Protein AF-A0A2G6LXI9-F1 (afdb_monomer)

Secondary structure (DSSP, 8-state):
-EEE-TTT--EEE--GGGTTTS-EEEE-TTT--EEEEPPPP-------PPPPHHHHHHHHHHHHHHHHHHHTHHHHHHHHHHT-HHHHHHHHHHHHHHHHHHH-HHHHTSHHHHHHHHHHIIIIISTT--TTTT----

Mean predicted aligned error: 12.25 Å

Nearest PDB structures (foldseek):
  2nb9-assembly1_A  TM=6.682E-01  e=1.184E-01  Caulobacter vibrioides CB15

pLDDT: mean 88.31, std 11.87, range [45.34, 98.19]

Radius of gyration: 25.71 Å; Cα contacts (8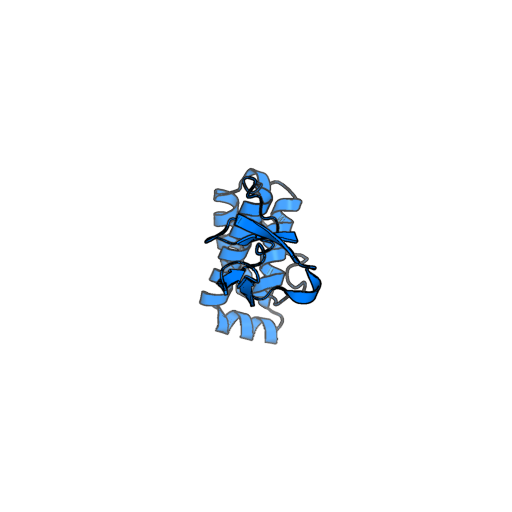 Å, |Δi|>4): 141; chains: 1; bounding box: 30×62×55 Å

Foldseek 3Di:
DWDADPPPRDIDDDDVVVCVQHWDWDQDPPPRDIDIDHDPPPPPPPPPDPDDLLRVLLVLLLVLLQVLCVVCVVVLVVCLVVLNNCVSCVVSLQVSLVVSCVVRVVLLVDPSSQVSNQCSNCVRSVVNDNSCVVPDHD

Structure (mmCIF, N/CA/C/O backbone):
data_AF-A0A2G6LXI9-F1
#
_entry.id   AF-A0A2G6LXI9-F1
#
loop_
_atom_site.group_PDB
_atom_site.id
_atom_site.type_symbol
_atom_site.label_atom_id
_atom_site.label_alt_id
_atom_site.label_comp_id
_atom_site.label_asym_id
_atom_site.label_entity_id
_atom_site.label_seq_id
_atom_site.pdbx_PDB_ins_code
_atom_site.Cartn_x
_atom_site.Cartn_y
_atom_site.Cartn_z
_atom_site.occupancy
_atom_site.B_iso_or_equiv
_atom_site.auth_seq_id
_atom_site.auth_comp_id
_atom_site.auth_asym_id
_atom_site.auth_atom_id
_atom_site.pdbx_PDB_model_num
ATOM 1 N N . MET A 1 1 ? -4.145 -25.180 -33.538 1.00 75.75 1 MET A N 1
ATOM 2 C CA . MET A 1 1 ? -2.696 -25.499 -33.412 1.00 75.75 1 MET A CA 1
ATOM 3 C C . MET A 1 1 ? -2.316 -26.785 -34.163 1.00 75.75 1 MET A C 1
ATOM 5 O O . MET A 1 1 ? -3.168 -27.658 -34.324 1.00 75.75 1 MET A O 1
ATOM 9 N N . ILE A 1 2 ? -1.060 -26.919 -34.622 1.00 84.06 2 ILE A N 1
ATOM 10 C CA . ILE A 1 2 ? -0.520 -28.161 -35.223 1.00 84.06 2 ILE A CA 1
ATOM 11 C C . ILE A 1 2 ? 0.257 -28.934 -34.154 1.00 84.06 2 ILE A C 1
ATOM 13 O O . ILE A 1 2 ? 1.118 -28.365 -33.492 1.00 84.06 2 ILE A O 1
ATOM 17 N N . VAL A 1 3 ? -0.032 -30.226 -33.999 1.00 85.75 3 VAL A N 1
ATOM 18 C CA . VAL A 1 3 ? 0.638 -31.109 -33.036 1.00 85.75 3 VAL A CA 1
ATOM 19 C C . VAL A 1 3 ? 1.275 -32.291 -33.755 1.00 85.75 3 VAL A C 1
ATOM 21 O O . VAL A 1 3 ? 0.646 -32.923 -34.604 1.00 85.75 3 VAL A O 1
ATOM 24 N N . THR A 1 4 ? 2.517 -32.608 -33.400 1.00 88.56 4 THR A N 1
ATOM 25 C CA . THR A 1 4 ? 3.293 -33.702 -33.998 1.00 88.56 4 THR A CA 1
ATOM 26 C C . THR A 1 4 ? 3.309 -34.912 -33.067 1.00 88.56 4 THR A C 1
ATOM 28 O O . THR A 1 4 ? 3.518 -34.775 -31.865 1.00 88.56 4 THR A O 1
ATOM 31 N N . CYS A 1 5 ? 3.082 -36.108 -33.611 1.00 89.19 5 CYS A N 1
ATOM 32 C CA . CYS A 1 5 ? 3.196 -37.347 -32.844 1.00 89.19 5 CYS A CA 1
ATOM 33 C C . CYS A 1 5 ? 4.668 -37.648 -32.496 1.00 89.19 5 CYS A C 1
ATOM 35 O O . CYS A 1 5 ? 5.484 -37.672 -33.416 1.00 89.19 5 CYS A O 1
ATOM 37 N N . PRO A 1 6 ? 5.001 -37.969 -31.231 1.00 88.56 6 PRO A N 1
ATOM 38 C CA . PRO A 1 6 ? 6.383 -38.227 -30.808 1.00 88.56 6 PRO A CA 1
ATOM 39 C C . PRO A 1 6 ? 6.979 -39.529 -31.364 1.00 88.56 6 PRO A C 1
ATOM 41 O O . PRO A 1 6 ? 8.191 -39.671 -31.409 1.00 88.56 6 PRO A O 1
ATOM 44 N N . ASN A 1 7 ? 6.142 -40.479 -31.790 1.00 89.94 7 ASN A N 1
ATOM 45 C CA . ASN A 1 7 ? 6.592 -41.804 -32.225 1.00 89.94 7 ASN A CA 1
ATOM 46 C C . ASN A 1 7 ? 6.746 -41.909 -33.762 1.00 89.94 7 ASN A C 1
ATOM 48 O O . ASN A 1 7 ? 7.661 -42.548 -34.259 1.00 89.94 7 ASN A O 1
ATOM 52 N N . CYS A 1 8 ? 5.894 -41.240 -34.552 1.00 92.81 8 CYS A N 1
ATOM 53 C CA . CYS A 1 8 ? 5.938 -41.343 -36.026 1.00 92.81 8 CYS A CA 1
ATOM 54 C C . CYS A 1 8 ? 5.986 -40.004 -36.770 1.00 92.81 8 CYS A C 1
ATOM 56 O O . CYS A 1 8 ? 5.796 -39.974 -37.985 1.00 92.81 8 CYS A O 1
ATOM 58 N N . SER A 1 9 ? 6.141 -38.887 -36.056 1.00 87.12 9 SER A N 1
ATOM 59 C CA . SER A 1 9 ? 6.250 -37.535 -36.625 1.00 87.12 9 SER A CA 1
ATOM 60 C C . SER A 1 9 ? 5.064 -37.068 -37.486 1.00 87.12 9 SER A C 1
ATOM 62 O O . SER A 1 9 ? 5.138 -36.042 -38.164 1.00 87.12 9 SER A O 1
ATOM 64 N N . LYS A 1 10 ? 3.924 -37.773 -37.445 1.00 91.06 10 LYS A N 1
ATOM 65 C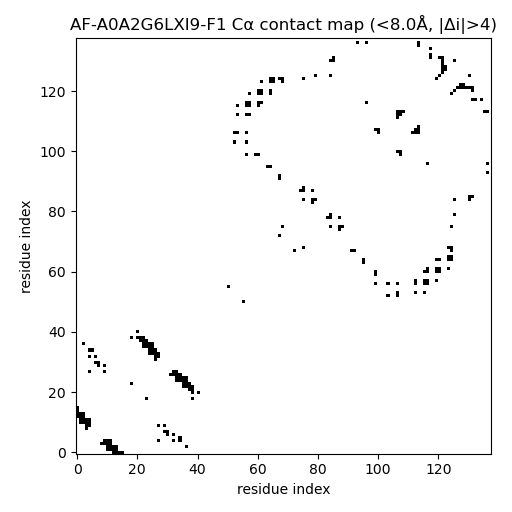 CA . LYS A 1 10 ? 2.705 -37.361 -38.151 1.00 91.06 10 LYS A CA 1
ATOM 66 C C . LYS A 1 10 ? 2.132 -36.084 -37.535 1.00 91.06 10 LYS A C 1
ATOM 68 O O . LYS A 1 10 ? 1.970 -36.006 -36.316 1.00 91.06 10 LYS A O 1
ATOM 73 N N . LYS A 1 11 ? 1.794 -35.116 -38.388 1.00 89.62 11 LYS A N 1
ATOM 74 C CA . LYS A 1 11 ? 1.213 -33.823 -38.004 1.00 89.62 11 LYS A CA 1
ATOM 75 C C . LYS A 1 11 ? -0.316 -33.913 -37.940 1.00 89.62 11 LYS A C 1
ATOM 77 O O . LYS A 1 11 ? -0.942 -34.484 -38.831 1.00 89.62 11 LYS A O 1
ATOM 82 N N . TYR A 1 12 ? -0.906 -33.333 -36.900 1.00 86.88 12 TYR A N 1
ATOM 83 C CA . TYR A 1 12 ? -2.349 -33.238 -36.681 1.00 86.88 12 TYR A CA 1
ATOM 84 C C . TYR A 1 12 ? -2.753 -31.777 -36.504 1.00 86.88 12 TYR A C 1
ATOM 86 O O . TYR A 1 12 ? -2.184 -31.077 -35.670 1.00 86.88 12 TYR A O 1
ATOM 94 N N . GLN A 1 13 ? -3.763 -31.330 -37.246 1.00 85.25 13 GLN A N 1
ATOM 95 C CA . GLN A 1 13 ? -4.375 -30.020 -37.045 1.00 85.25 13 GLN A CA 1
ATOM 96 C C . GLN A 1 13 ? -5.520 -30.160 -36.042 1.00 85.25 13 GLN A C 1
ATOM 98 O O . GLN A 1 13 ? -6.517 -30.827 -36.318 1.00 85.25 13 GLN A O 1
ATOM 103 N N . ILE A 1 14 ? -5.354 -29.570 -34.858 1.00 80.69 14 ILE A N 1
ATOM 104 C CA . ILE A 1 14 ? -6.337 -29.642 -33.775 1.00 80.69 14 ILE A CA 1
ATOM 105 C C . ILE A 1 14 ? -6.931 -28.244 -33.582 1.00 80.69 14 ILE A C 1
ATOM 107 O O . ILE A 1 14 ? -6.176 -27.307 -33.282 1.00 80.69 14 ILE A O 1
ATOM 111 N N . PRO A 1 15 ? -8.255 -28.080 -33.768 1.00 78.50 15 PRO A N 1
ATOM 112 C CA . PRO A 1 15 ? -8.926 -26.828 -33.453 1.00 78.50 15 PRO A CA 1
ATOM 113 C C . PRO A 1 15 ? -8.911 -26.614 -31.936 1.00 78.50 15 PRO A C 1
ATOM 115 O O . PRO A 1 15 ? -9.153 -27.546 -31.167 1.00 78.50 15 PRO A O 1
ATOM 118 N N . GLU A 1 16 ? -8.609 -25.391 -31.511 1.00 71.75 16 GLU A N 1
ATOM 119 C CA . GLU A 1 16 ? -8.410 -25.030 -30.098 1.00 71.75 16 GLU A CA 1
ATOM 120 C C . GLU A 1 16 ? -9.686 -25.191 -29.263 1.00 71.75 16 GLU A C 1
ATOM 122 O O . GLU A 1 16 ? -9.620 -25.582 -28.098 1.00 71.75 16 GLU A O 1
ATOM 127 N N . GLU A 1 17 ? -10.850 -25.052 -29.900 1.00 77.62 17 GLU A N 1
ATOM 128 C CA . GLU A 1 17 ? -12.167 -25.334 -29.320 1.00 77.62 17 GLU A CA 1
ATOM 129 C C . GLU A 1 17 ? -12.271 -26.756 -28.738 1.00 77.62 17 GLU A C 1
ATOM 131 O O . GLU A 1 17 ? -12.927 -26.979 -27.723 1.00 77.62 17 GLU A O 1
ATOM 136 N N . LYS A 1 18 ? -11.555 -27.732 -29.315 1.00 71.56 18 LYS A N 1
ATOM 137 C CA . LYS A 1 18 ? -11.541 -29.121 -28.819 1.00 71.56 18 LYS A CA 1
ATOM 138 C C . LYS A 1 18 ? -10.598 -29.349 -27.637 1.00 71.56 18 LYS A C 1
ATOM 140 O O . LYS A 1 18 ? -10.608 -30.446 -27.073 1.00 71.56 18 LYS A O 1
ATOM 145 N N . LEU A 1 19 ? -9.770 -28.366 -27.289 1.00 72.69 19 LEU A N 1
ATOM 146 C CA . LEU A 1 19 ? -8.841 -28.438 -26.163 1.00 72.69 19 LEU A CA 1
ATOM 147 C C . LEU A 1 19 ? -9.386 -27.730 -24.919 1.00 72.69 19 LEU A C 1
ATOM 149 O O . LEU A 1 19 ? -9.018 -28.137 -23.823 1.00 72.69 19 LEU A O 1
ATOM 153 N N . GLN A 1 20 ? -10.273 -26.733 -25.058 1.00 66.50 20 GLN A N 1
ATOM 154 C CA . GLN A 1 20 ? -10.921 -26.018 -23.937 1.00 66.50 20 GLN A CA 1
ATOM 155 C C . GLN A 1 20 ? -9.949 -25.649 -22.790 1.00 66.50 20 GLN A C 1
ATOM 157 O O . GLN A 1 20 ? -10.292 -25.748 -21.614 1.00 66.50 20 GLN A O 1
ATOM 162 N N . GLY A 1 21 ? -8.689 -25.325 -23.109 1.00 70.62 21 GLY A N 1
ATOM 163 C CA . GLY A 1 21 ? -7.649 -25.013 -22.117 1.00 70.62 21 GLY A CA 1
ATOM 164 C C . GLY A 1 21 ? -7.183 -26.174 -21.218 1.00 70.62 21 GLY A C 1
ATOM 165 O O . GLY A 1 21 ? -6.371 -25.951 -20.323 1.00 70.62 21 GLY A O 1
ATOM 166 N N . LYS A 1 22 ? -7.642 -27.415 -21.433 1.00 74.62 22 LYS A N 1
ATOM 167 C CA . LYS A 1 22 ? -7.270 -28.597 -20.636 1.00 74.62 22 LYS A CA 1
ATOM 168 C C . LYS A 1 22 ? -6.334 -29.531 -21.402 1.00 74.62 22 LYS A C 1
ATOM 170 O O . LYS A 1 22 ? -6.369 -29.630 -22.628 1.00 74.62 22 LYS A O 1
ATOM 175 N N . ALA A 1 23 ? -5.501 -30.261 -20.659 1.00 80.69 23 ALA A N 1
ATOM 176 C CA . ALA A 1 23 ? -4.672 -31.315 -21.230 1.00 80.69 23 ALA A CA 1
ATOM 177 C C . ALA A 1 23 ? -5.556 -32.460 -21.749 1.00 80.69 23 ALA A C 1
ATOM 179 O O . ALA A 1 23 ? -6.452 -32.929 -21.044 1.00 80.69 23 ALA A O 1
ATOM 180 N N . ARG A 1 24 ? -5.303 -32.931 -22.975 1.00 84.38 24 ARG A N 1
ATOM 181 C CA . ARG A 1 24 ? -6.114 -33.979 -23.616 1.00 84.38 24 ARG A CA 1
ATOM 182 C C . ARG A 1 24 ? -5.240 -35.133 -24.091 1.00 84.38 24 ARG A C 1
ATOM 184 O O . ARG A 1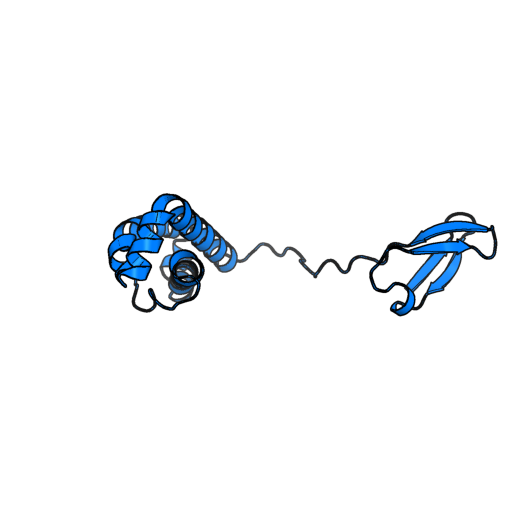 24 ? -4.186 -34.919 -24.684 1.00 84.38 24 ARG A O 1
ATOM 191 N N . ARG A 1 25 ? -5.699 -36.368 -23.868 1.00 86.56 25 ARG A N 1
ATOM 192 C CA . ARG A 1 25 ? -5.070 -37.582 -24.414 1.00 86.56 25 ARG A CA 1
ATOM 193 C C . ARG A 1 25 ? -5.422 -37.721 -25.897 1.00 86.56 25 ARG A C 1
ATOM 195 O O . ARG A 1 25 ? -6.603 -37.775 -26.242 1.00 86.56 25 ARG A O 1
ATOM 202 N N . LEU A 1 26 ? -4.415 -37.790 -26.765 1.00 88.56 26 LEU A N 1
ATOM 203 C CA . LEU A 1 26 ? -4.572 -38.022 -28.199 1.00 88.56 26 LEU A CA 1
ATOM 204 C C . LEU A 1 26 ? -3.953 -39.366 -28.590 1.00 88.56 26 LEU A C 1
ATOM 206 O O . LEU A 1 26 ? -2.806 -39.654 -28.260 1.00 88.56 26 LEU A O 1
ATOM 210 N N . LYS A 1 27 ? -4.711 -40.167 -29.343 1.00 89.12 27 LYS A N 1
ATOM 211 C CA . LYS A 1 27 ? -4.226 -41.399 -29.970 1.00 89.12 27 LYS A CA 1
ATOM 212 C C . LYS A 1 27 ? -3.859 -41.135 -31.426 1.00 89.12 27 LYS A C 1
ATOM 214 O O . LYS A 1 27 ? -4.698 -40.700 -32.216 1.00 89.12 27 LYS A O 1
ATOM 219 N N . CYS A 1 28 ? -2.619 -41.425 -31.795 1.00 89.94 28 CYS A N 1
ATOM 220 C CA . CYS A 1 28 ? -2.137 -41.308 -33.163 1.00 89.94 28 CYS A CA 1
ATOM 221 C C . CYS A 1 28 ? -2.843 -42.327 -34.076 1.00 89.94 28 CYS A C 1
ATOM 223 O O . CYS A 1 28 ? -2.818 -43.526 -33.808 1.00 89.94 28 CYS A O 1
ATOM 225 N N . LYS A 1 29 ? -3.418 -41.883 -35.202 1.00 88.69 29 LYS A N 1
ATOM 226 C CA . LYS A 1 29 ? -4.025 -42.783 -36.202 1.00 88.69 29 LYS A CA 1
ATOM 227 C C . LYS A 1 29 ? -3.001 -43.621 -36.981 1.00 88.69 29 LYS A C 1
ATOM 229 O O . LYS A 1 29 ? -3.397 -44.575 -37.631 1.00 88.69 29 LYS A O 1
ATOM 234 N N . ASN A 1 30 ? -1.717 -43.254 -36.953 1.00 90.56 30 ASN A N 1
ATOM 235 C CA . ASN A 1 30 ? -0.669 -43.905 -37.746 1.00 90.56 30 ASN A CA 1
ATOM 236 C C . ASN A 1 30 ? 0.054 -45.012 -36.971 1.00 90.56 30 ASN A C 1
ATOM 238 O O . ASN A 1 30 ? 0.041 -46.161 -37.385 1.00 90.56 30 ASN A O 1
ATOM 242 N N . CYS A 1 31 ? 0.635 -44.683 -35.815 1.00 92.31 31 CYS A N 1
ATOM 243 C CA . CYS A 1 31 ? 1.397 -45.633 -34.998 1.00 92.31 31 CYS A CA 1
ATOM 244 C C . CYS A 1 31 ? 0.654 -46.114 -33.744 1.00 92.31 31 CYS A C 1
ATOM 246 O O . CYS A 1 31 ? 1.198 -46.904 -32.986 1.00 92.31 31 CYS A O 1
ATOM 248 N N . ARG A 1 32 ? -0.585 -45.653 -33.509 1.00 90.19 32 ARG A N 1
ATOM 249 C CA . ARG A 1 32 ? -1.409 -45.969 -32.323 1.00 90.19 32 ARG A CA 1
ATOM 250 C C . ARG A 1 32 ? -0.865 -45.480 -30.971 1.00 90.19 32 ARG A C 1
ATOM 252 O O . ARG A 1 32 ? -1.538 -45.711 -29.971 1.00 90.19 32 ARG A O 1
ATOM 259 N N . GLU A 1 33 ? 0.237 -44.729 -30.962 1.00 88.69 33 GLU A N 1
ATOM 260 C CA . GLU A 1 33 ? 0.794 -44.076 -29.769 1.00 88.69 33 GLU A CA 1
ATOM 261 C C . GLU A 1 33 ? -0.218 -43.153 -29.081 1.00 88.69 33 GLU A C 1
ATOM 263 O O . GLU A 1 33 ? -0.913 -42.384 -29.760 1.00 88.69 33 GLU A O 1
ATOM 268 N N . VAL A 1 34 ? -0.276 -43.199 -27.749 1.00 88.56 34 VAL A N 1
ATOM 269 C CA . VAL A 1 34 ? -1.153 -42.344 -26.937 1.00 88.56 34 VAL A CA 1
ATOM 270 C C . VAL A 1 34 ? -0.296 -41.341 -26.177 1.00 88.56 34 VAL A C 1
ATOM 272 O O . VAL A 1 34 ? 0.466 -41.713 -25.296 1.00 88.56 34 VAL A O 1
ATOM 275 N N . PHE A 1 35 ? -0.453 -40.055 -26.487 1.00 84.50 35 PHE A N 1
ATOM 276 C C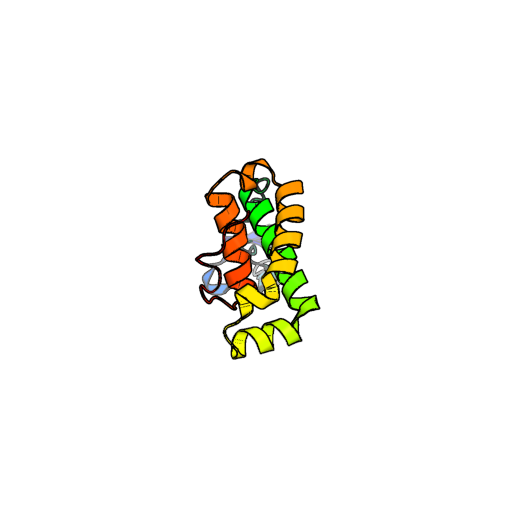A . PHE A 1 35 ? 0.313 -38.977 -25.860 1.00 84.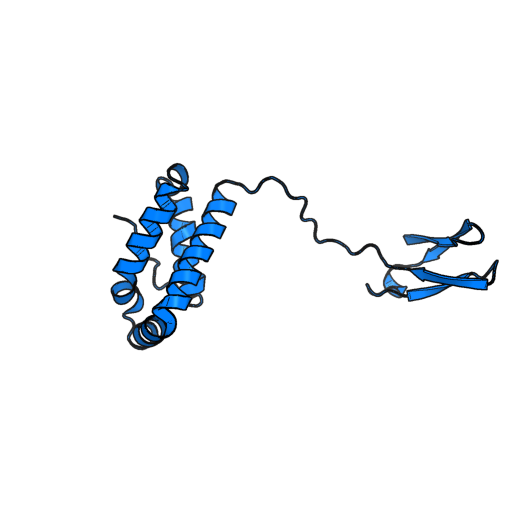50 35 PHE A C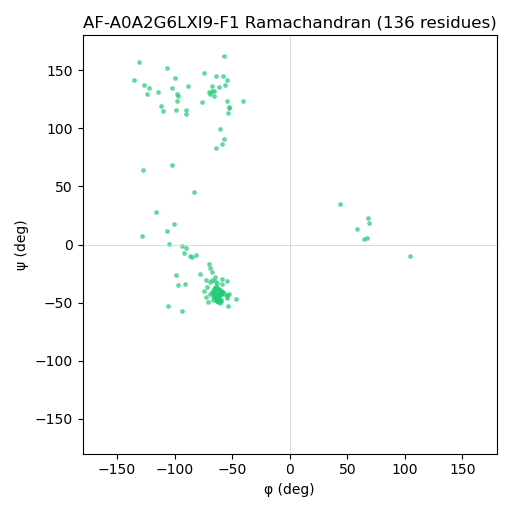A 1
ATOM 277 C C . PHE A 1 35 ? -0.601 -37.846 -25.382 1.00 84.50 35 PHE A C 1
ATOM 279 O O . PHE A 1 35 ? -1.736 -37.696 -25.844 1.00 84.50 35 PHE A O 1
ATOM 286 N N . ILE A 1 36 ? -0.128 -37.068 -24.410 1.00 85.00 36 ILE A N 1
ATOM 287 C CA . ILE A 1 36 ? -0.892 -35.974 -23.805 1.00 85.00 36 ILE A CA 1
ATOM 288 C C . ILE A 1 36 ? -0.490 -34.666 -24.474 1.00 85.00 36 ILE A C 1
ATOM 290 O O . ILE A 1 36 ? 0.689 -34.336 -24.562 1.00 85.00 36 ILE A O 1
ATOM 294 N N . ILE A 1 37 ? -1.486 -33.920 -24.941 1.00 83.81 37 ILE A N 1
ATOM 295 C CA . ILE A 1 37 ? -1.298 -32.587 -25.502 1.00 83.81 37 ILE A CA 1
ATOM 296 C C . ILE A 1 37 ? -1.648 -31.593 -24.414 1.00 83.81 37 ILE A C 1
ATOM 298 O O . ILE A 1 37 ? -2.799 -31.520 -23.978 1.00 83.81 37 ILE A O 1
ATOM 302 N N . HIS A 1 38 ? -0.647 -30.833 -23.997 1.00 73.81 38 HIS A N 1
ATOM 303 C CA . HIS A 1 38 ? -0.847 -29.640 -23.200 1.00 73.81 38 HIS A CA 1
ATOM 304 C C . HIS A 1 38 ? -0.993 -28.479 -24.185 1.00 73.81 38 HIS A C 1
ATOM 306 O O . HIS A 1 38 ? -0.043 -28.225 -24.933 1.00 73.81 38 HIS A O 1
ATOM 312 N N . PRO A 1 39 ? -2.154 -27.797 -24.257 1.00 68.56 39 PRO A N 1
ATOM 313 C CA . PRO A 1 39 ? -2.181 -26.505 -24.927 1.00 68.56 39 PRO A CA 1
ATOM 314 C C . PRO A 1 39 ? -1.099 -25.635 -24.273 1.00 68.56 39 PRO A C 1
ATOM 316 O O . PRO A 1 39 ? -0.905 -25.753 -23.053 1.00 68.56 39 PRO A O 1
ATOM 319 N N . PRO A 1 40 ? -0.358 -24.812 -25.040 1.00 64.00 40 PRO A N 1
ATOM 320 C CA . PRO A 1 40 ? 0.512 -23.830 -24.421 1.00 64.00 40 PRO A CA 1
ATOM 321 C C . PRO A 1 40 ? -0.378 -23.060 -23.453 1.00 64.00 40 PRO A C 1
ATOM 323 O O . PRO A 1 40 ? -1.388 -22.489 -23.865 1.00 64.00 40 PRO A O 1
ATOM 326 N N . ARG A 1 41 ? -0.074 -23.135 -22.149 1.00 59.62 41 ARG A N 1
ATOM 327 C CA . ARG A 1 41 ? -0.692 -22.214 -21.202 1.00 59.62 41 ARG A CA 1
ATOM 328 C C . ARG A 1 41 ? -0.409 -20.854 -21.818 1.00 59.62 41 ARG A C 1
ATOM 330 O O . ARG A 1 41 ? 0.765 -20.533 -22.005 1.00 59.62 41 ARG A O 1
ATOM 337 N N . GLN A 1 42 ? -1.447 -20.102 -22.178 1.00 54.28 42 GLN A N 1
ATOM 338 C CA . GLN A 1 42 ? -1.305 -18.659 -22.224 1.00 54.28 42 GLN A CA 1
ATOM 339 C C . GLN A 1 42 ? -0.863 -18.306 -20.809 1.00 54.28 42 GLN A C 1
ATOM 341 O O . GLN A 1 42 ? -1.665 -18.205 -19.886 1.00 54.28 42 GLN A O 1
ATOM 346 N N . LYS A 1 43 ? 0.456 -18.273 -20.604 1.00 50.81 43 LYS A N 1
ATOM 347 C CA . LYS A 1 43 ? 1.025 -17.422 -19.589 1.00 50.81 43 LYS A CA 1
ATOM 348 C C . LYS A 1 43 ? 0.444 -16.072 -19.970 1.00 50.81 43 LYS A C 1
ATOM 350 O O . LYS A 1 43 ? 0.695 -15.613 -21.084 1.00 50.81 43 LYS A O 1
ATOM 355 N N . ALA A 1 44 ? -0.427 -15.536 -19.115 1.00 48.81 44 ALA A N 1
ATOM 356 C CA . ALA A 1 44 ? -0.674 -14.108 -19.116 1.00 48.81 44 ALA A CA 1
ATOM 357 C C . ALA A 1 44 ? 0.700 -13.465 -19.300 1.00 48.81 44 ALA A C 1
ATOM 359 O O . ALA A 1 44 ? 1.650 -13.869 -18.620 1.00 48.81 44 ALA A O 1
ATOM 360 N N . ASP A 1 45 ? 0.808 -12.647 -20.337 1.00 45.34 45 ASP A N 1
ATOM 361 C CA . ASP A 1 45 ? 2.029 -11.994 -20.763 1.00 45.34 45 ASP A CA 1
ATOM 362 C C . ASP A 1 45 ? 2.526 -11.135 -19.597 1.00 45.34 45 ASP A C 1
ATOM 364 O O . ASP A 1 45 ? 2.147 -9.989 -19.424 1.00 45.34 45 ASP A O 1
ATOM 368 N N . ASN A 1 46 ? 3.289 -11.755 -18.706 1.00 51.97 46 ASN A N 1
ATOM 369 C CA . ASN A 1 46 ? 4.163 -11.077 -17.781 1.00 51.97 46 ASN A CA 1
ATOM 370 C C . ASN A 1 46 ? 5.541 -11.246 -18.402 1.00 51.97 46 ASN A C 1
ATOM 372 O O . ASN A 1 46 ? 6.359 -12.050 -17.957 1.00 51.97 46 ASN A O 1
ATOM 376 N N . GLN A 1 47 ? 5.742 -10.578 -19.539 1.00 51.22 47 GLN A N 1
ATOM 377 C CA . GLN A 1 47 ? 7.083 -10.171 -19.910 1.00 51.22 47 GLN A CA 1
ATOM 378 C C . GLN A 1 47 ? 7.525 -9.258 -18.771 1.00 51.22 47 GLN A C 1
ATOM 380 O O . GLN A 1 47 ? 7.065 -8.126 -18.665 1.00 51.22 47 GLN A O 1
ATOM 385 N N . GLU A 1 48 ? 8.305 -9.813 -17.845 1.00 56.12 48 GLU A N 1
ATOM 386 C CA . GLU A 1 48 ? 8.914 -9.083 -16.738 1.00 56.12 48 GLU A CA 1
ATOM 387 C C . GLU A 1 48 ? 9.888 -8.062 -17.336 1.00 56.12 48 GLU A C 1
ATOM 389 O O . GLU A 1 48 ? 11.083 -8.314 -17.475 1.00 56.12 48 GLU A O 1
ATOM 394 N N . ALA A 1 49 ? 9.353 -6.913 -17.749 1.00 61.84 49 ALA A N 1
ATOM 395 C CA . ALA A 1 49 ? 10.098 -5.674 -17.696 1.00 61.84 49 ALA A CA 1
ATOM 396 C C . ALA A 1 49 ? 10.502 -5.449 -16.232 1.00 61.84 49 ALA A C 1
ATOM 398 O O . ALA A 1 49 ? 9.760 -5.821 -15.315 1.00 61.84 49 ALA A O 1
ATOM 399 N N . ASP A 1 50 ? 11.684 -4.872 -16.014 1.00 78.69 50 ASP A N 1
ATOM 400 C CA . ASP A 1 50 ? 12.053 -4.412 -14.678 1.00 78.69 50 ASP A CA 1
ATOM 401 C C . ASP A 1 50 ? 10.942 -3.471 -14.184 1.00 78.69 50 ASP A C 1
ATOM 403 O O . ASP A 1 50 ? 10.595 -2.529 -14.906 1.00 78.69 50 ASP A O 1
ATOM 407 N N . PRO A 1 51 ? 10.324 -3.752 -13.024 1.00 83.25 51 PRO A N 1
ATOM 408 C CA . PRO A 1 51 ? 9.208 -2.955 -12.550 1.00 83.25 51 PRO A CA 1
ATOM 409 C C . PRO A 1 51 ? 9.664 -1.511 -12.338 1.00 83.25 51 PRO A C 1
ATOM 411 O O . PRO A 1 51 ? 10.714 -1.256 -11.729 1.00 83.25 51 PRO A O 1
ATOM 414 N N . THR A 1 52 ? 8.853 -0.560 -12.800 1.00 91.56 52 THR A N 1
ATOM 415 C CA . THR A 1 52 ? 9.147 0.867 -12.653 1.00 91.56 52 THR A CA 1
ATOM 416 C C . THR A 1 52 ? 9.331 1.232 -11.177 1.00 91.56 52 THR A C 1
ATOM 418 O O . THR A 1 52 ? 8.960 0.482 -10.263 1.00 91.56 52 THR A O 1
ATOM 421 N N . VAL A 1 53 ? 9.946 2.388 -10.915 1.00 91.50 53 VAL A N 1
ATOM 422 C CA . VAL A 1 53 ? 10.089 2.894 -9.540 1.00 91.50 53 VAL A CA 1
ATOM 423 C C . VAL A 1 53 ? 8.718 2.971 -8.865 1.00 91.50 53 VAL A C 1
ATOM 425 O O . VAL A 1 53 ? 8.579 2.467 -7.754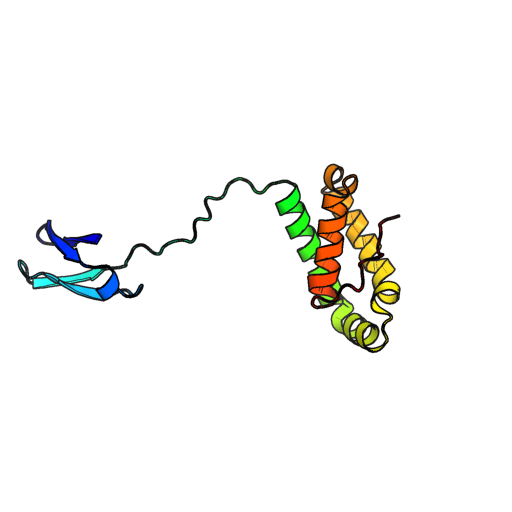 1.00 91.50 53 VAL A O 1
ATOM 428 N N . ASP A 1 54 ? 7.702 3.458 -9.577 1.00 93.06 54 ASP A N 1
ATOM 429 C CA . ASP A 1 54 ? 6.321 3.564 -9.098 1.00 93.06 54 ASP A CA 1
ATOM 430 C C . ASP A 1 54 ? 5.699 2.201 -8.791 1.00 93.06 54 ASP A C 1
ATOM 432 O O . ASP A 1 54 ? 5.081 2.010 -7.747 1.00 93.06 54 ASP A O 1
ATOM 436 N N . GLU A 1 55 ? 5.909 1.196 -9.645 1.00 94.44 55 GLU A N 1
ATOM 437 C CA . GLU A 1 55 ? 5.412 -0.156 -9.382 1.00 94.44 55 GLU A CA 1
ATOM 438 C C . GLU A 1 55 ? 6.057 -0.767 -8.133 1.00 94.44 55 GLU A C 1
ATOM 440 O O . GLU A 1 55 ? 5.389 -1.443 -7.342 1.00 94.44 55 GLU A O 1
ATOM 445 N N . ARG A 1 56 ? 7.357 -0.527 -7.925 1.00 95.44 56 ARG A N 1
ATOM 446 C CA . ARG A 1 56 ? 8.075 -0.971 -6.723 1.00 95.44 56 ARG A CA 1
ATOM 447 C C . ARG A 1 56 ? 7.613 -0.212 -5.478 1.00 95.44 56 ARG A C 1
ATOM 449 O O . ARG A 1 56 ? 7.376 -0.848 -4.449 1.00 95.44 56 ARG A O 1
ATOM 456 N N . ALA A 1 57 ? 7.426 1.098 -5.584 1.00 96.94 57 ALA A N 1
ATOM 457 C CA . ALA A 1 57 ? 6.895 1.968 -4.541 1.00 96.94 57 ALA A CA 1
ATOM 458 C C . ALA A 1 57 ? 5.480 1.552 -4.113 1.00 96.94 57 ALA A C 1
ATOM 460 O O . ALA A 1 57 ? 5.225 1.360 -2.922 1.00 96.94 57 ALA A O 1
ATOM 461 N N . ALA A 1 58 ? 4.585 1.314 -5.074 1.00 97.19 58 ALA A N 1
ATOM 462 C CA . ALA A 1 58 ? 3.218 0.858 -4.835 1.00 97.19 58 ALA A CA 1
ATOM 463 C C . ALA A 1 58 ? 3.187 -0.505 -4.131 1.00 97.19 58 ALA A C 1
ATOM 465 O O . ALA A 1 58 ? 2.427 -0.722 -3.186 1.00 97.19 58 ALA A O 1
ATOM 466 N N . ARG A 1 59 ? 4.038 -1.442 -4.570 1.00 97.06 59 ARG A N 1
ATOM 467 C CA . ARG A 1 59 ? 4.174 -2.754 -3.921 1.00 97.06 59 ARG A CA 1
ATOM 468 C C . ARG A 1 59 ? 4.654 -2.608 -2.482 1.00 97.06 59 ARG A C 1
ATOM 470 O O . ARG A 1 59 ? 4.089 -3.249 -1.601 1.00 97.06 59 ARG A O 1
ATOM 477 N N . PHE A 1 60 ? 5.655 -1.766 -2.232 1.00 98.19 60 PHE A N 1
ATOM 478 C CA . PHE A 1 60 ? 6.171 -1.562 -0.880 1.00 98.19 60 PHE A CA 1
ATOM 479 C C . PHE A 1 60 ? 5.151 -0.878 0.036 1.00 98.19 60 PHE A C 1
ATOM 481 O O . PHE A 1 60 ? 4.976 -1.322 1.166 1.00 98.19 60 PHE A O 1
ATOM 488 N N . ALA A 1 61 ? 4.404 0.114 -0.459 1.00 97.88 61 ALA A N 1
ATOM 489 C CA . ALA A 1 61 ? 3.312 0.737 0.289 1.00 97.88 61 ALA A CA 1
ATOM 490 C C . ALA A 1 61 ? 2.260 -0.292 0.733 1.00 97.88 61 ALA A C 1
ATOM 492 O O . ALA A 1 61 ? 1.840 -0.299 1.887 1.00 97.88 61 ALA A O 1
ATOM 493 N N . ARG A 1 62 ? 1.887 -1.228 -0.152 1.00 98.12 62 ARG A N 1
ATOM 494 C CA . ARG A 1 62 ? 0.965 -2.323 0.197 1.00 98.12 62 ARG A CA 1
ATOM 495 C C . ARG A 1 62 ? 1.532 -3.274 1.241 1.00 98.12 62 ARG A C 1
ATOM 497 O O . ARG A 1 62 ? 0.779 -3.752 2.086 1.00 98.12 62 ARG A O 1
ATOM 504 N N . VAL A 1 63 ? 2.831 -3.565 1.185 1.00 98.12 63 VAL A N 1
ATOM 505 C CA . VAL A 1 63 ? 3.493 -4.385 2.210 1.00 98.12 63 VAL A CA 1
ATOM 506 C C . VAL A 1 63 ? 3.393 -3.698 3.569 1.00 98.12 63 VAL A C 1
ATOM 508 O O . VAL A 1 63 ? 2.952 -4.334 4.517 1.00 98.12 63 VAL A O 1
ATOM 511 N N . LEU A 1 64 ? 3.705 -2.403 3.645 1.00 98.00 64 LEU A N 1
ATOM 512 C CA . LEU A 1 64 ? 3.614 -1.633 4.888 1.00 98.00 64 LEU A CA 1
ATOM 513 C C . LEU A 1 64 ? 2.175 -1.532 5.408 1.00 98.00 64 LEU A C 1
ATOM 515 O O . LEU A 1 64 ? 1.932 -1.762 6.587 1.00 98.00 64 LEU A O 1
ATOM 519 N N . ALA A 1 65 ? 1.200 -1.268 4.537 1.00 97.50 65 ALA A N 1
ATOM 520 C CA . ALA A 1 65 ? -0.207 -1.233 4.933 1.00 97.50 65 ALA A CA 1
ATOM 521 C C . ALA A 1 65 ? -0.721 -2.600 5.414 1.00 97.50 65 ALA A C 1
ATOM 523 O O . ALA A 1 65 ? -1.503 -2.670 6.360 1.00 97.50 65 ALA A O 1
ATOM 524 N N . SER A 1 66 ? -0.251 -3.694 4.806 1.00 97.75 66 SER A N 1
ATOM 525 C CA . SER A 1 66 ? -0.573 -5.052 5.263 1.00 97.75 66 SER A CA 1
ATOM 526 C C . SER A 1 66 ? 0.056 -5.352 6.619 1.00 97.75 66 SER A C 1
ATOM 528 O O . SER A 1 66 ? -0.596 -5.956 7.462 1.00 97.75 66 SER A O 1
ATOM 530 N N . ASP A 1 67 ? 1.296 -4.918 6.838 1.00 97.44 67 ASP A N 1
ATOM 531 C CA . ASP A 1 67 ? 1.993 -5.052 8.117 1.00 97.44 67 ASP A CA 1
ATOM 532 C C . ASP A 1 67 ? 1.233 -4.320 9.231 1.00 97.44 67 ASP A C 1
ATOM 534 O O . ASP A 1 67 ? 0.854 -4.930 10.231 1.00 97.44 67 ASP A O 1
ATOM 538 N N . MET A 1 68 ? 0.874 -3.054 8.983 1.00 96.38 68 MET A N 1
ATOM 539 C CA . MET A 1 68 ? 0.032 -2.256 9.874 1.00 96.38 68 MET A CA 1
ATOM 540 C C . MET A 1 68 ? -1.294 -2.957 10.186 1.00 96.38 68 MET A C 1
ATOM 542 O O . MET A 1 68 ? -1.671 -3.029 11.352 1.00 96.38 68 MET A O 1
ATOM 546 N N . LEU A 1 69 ? -1.985 -3.510 9.182 1.00 96.38 69 LEU A N 1
ATOM 547 C CA . LEU A 1 69 ? -3.241 -4.234 9.396 1.00 96.38 69 LEU A CA 1
ATOM 548 C C . LEU A 1 69 ? -3.047 -5.497 10.238 1.00 96.38 69 LEU A C 1
ATOM 550 O O . LEU A 1 69 ? -3.856 -5.778 11.114 1.00 96.38 69 LEU A O 1
ATOM 554 N N . ILE A 1 70 ? -2.010 -6.287 9.953 1.00 96.69 70 ILE A N 1
ATOM 555 C CA . ILE A 1 70 ? -1.761 -7.559 10.640 1.00 96.69 70 ILE A CA 1
ATOM 556 C C . ILE A 1 70 ? -1.440 -7.308 12.113 1.00 96.69 70 ILE A C 1
ATOM 558 O O . ILE A 1 70 ? -1.997 -7.989 12.975 1.00 96.69 70 ILE A O 1
ATOM 562 N N . TYR A 1 71 ? -0.577 -6.334 12.406 1.00 96.19 71 TYR A N 1
ATOM 563 C CA . TYR A 1 71 ? -0.166 -6.038 13.778 1.00 96.19 71 TYR A CA 1
ATOM 564 C C . TYR A 1 71 ? -1.202 -5.249 14.576 1.00 96.19 71 TYR A C 1
ATOM 566 O O . TYR A 1 71 ? -1.239 -5.379 15.796 1.00 96.19 71 TYR A O 1
ATOM 574 N N . ASN A 1 72 ? -2.064 -4.480 13.910 1.00 95.00 72 ASN A N 1
ATOM 575 C CA . ASN A 1 72 ? -3.057 -3.628 14.566 1.00 95.00 72 ASN A CA 1
ATOM 576 C C . ASN A 1 72 ? -4.491 -4.064 14.249 1.00 95.00 72 ASN A C 1
ATOM 578 O O . ASN A 1 72 ? -5.390 -3.231 14.237 1.00 95.00 72 ASN A O 1
ATOM 582 N N . LYS A 1 73 ? -4.719 -5.352 13.966 1.00 95.19 73 LYS A N 1
ATOM 583 C CA . LYS A 1 73 ? -6.003 -5.835 13.441 1.00 95.19 73 LYS A CA 1
ATOM 584 C C . LYS A 1 73 ? -7.198 -5.429 14.303 1.00 95.19 73 LYS A C 1
ATOM 586 O O . LYS A 1 73 ? -8.134 -4.831 13.783 1.00 95.19 73 LYS A O 1
ATOM 591 N N . ASP A 1 74 ? -7.137 -5.722 15.600 1.00 95.69 74 ASP A N 1
ATOM 592 C CA . ASP A 1 74 ? -8.237 -5.430 16.524 1.00 95.69 74 ASP A CA 1
ATOM 593 C C . ASP A 1 74 ? -8.478 -3.913 16.615 1.00 95.69 74 ASP A C 1
ATOM 595 O O . ASP A 1 74 ? -9.600 -3.448 16.428 1.00 95.69 74 ASP A O 1
ATOM 599 N N . ALA A 1 75 ? -7.402 -3.129 16.753 1.00 94.38 75 ALA A N 1
ATOM 600 C CA . ALA A 1 75 ? -7.471 -1.670 16.793 1.00 94.38 75 ALA A CA 1
ATOM 601 C C . ALA A 1 75 ? -8.036 -1.062 15.495 1.00 94.38 75 ALA A C 1
ATOM 603 O O . ALA A 1 75 ? -8.804 -0.105 15.549 1.00 94.38 75 ALA A O 1
ATOM 604 N N . VAL A 1 76 ? -7.689 -1.613 14.328 1.00 95.69 76 VAL A N 1
ATOM 605 C CA . VAL A 1 76 ? -8.222 -1.184 13.026 1.00 95.69 76 VAL A CA 1
ATOM 606 C C . VAL A 1 76 ? -9.714 -1.490 12.925 1.00 95.69 76 VAL A C 1
ATOM 608 O O . VAL A 1 76 ? -10.473 -0.636 12.471 1.00 95.69 76 VAL A O 1
ATOM 611 N N . ASP A 1 77 ? -10.148 -2.678 13.342 1.00 95.50 77 ASP A N 1
ATOM 612 C CA . ASP A 1 77 ? -11.559 -3.067 13.294 1.00 95.50 77 ASP A CA 1
ATOM 613 C C . ASP A 1 77 ? -12.411 -2.199 14.244 1.00 95.50 77 ASP A C 1
ATOM 615 O O . ASP A 1 77 ? -13.478 -1.714 13.854 1.00 95.50 77 ASP A O 1
ATOM 619 N N . GLU A 1 78 ? -11.913 -1.910 15.450 1.00 95.50 78 GLU A N 1
ATOM 620 C CA . GLU A 1 78 ? -12.553 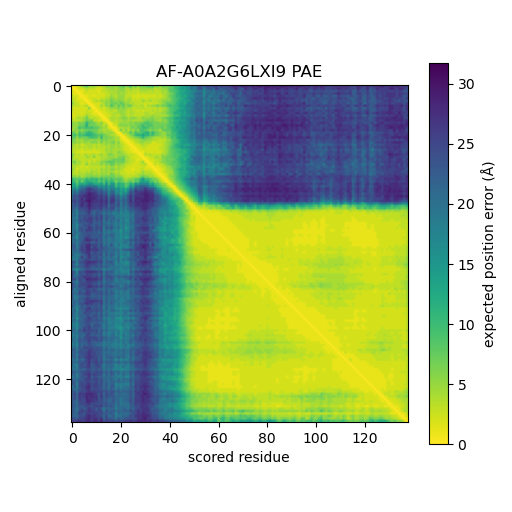-0.985 16.395 1.00 95.50 78 GLU A CA 1
ATOM 621 C C . GLU A 1 78 ? -12.596 0.452 15.856 1.00 95.50 78 GLU A C 1
ATOM 623 O O . GLU A 1 78 ? -13.650 1.094 15.865 1.00 95.50 78 GLU A O 1
ATOM 628 N N . ALA A 1 79 ? -11.478 0.954 15.326 1.00 95.06 79 ALA A N 1
ATOM 629 C CA . ALA A 1 79 ? -11.392 2.314 14.805 1.00 95.06 79 ALA A CA 1
ATOM 630 C C . ALA A 1 79 ? -12.244 2.514 13.541 1.00 95.06 79 ALA A C 1
ATOM 632 O O . ALA A 1 79 ? -12.782 3.601 13.325 1.00 95.06 79 ALA A O 1
ATOM 633 N N . LYS A 1 80 ? -12.437 1.469 12.726 1.00 94.19 80 LYS A N 1
ATOM 634 C CA . LYS A 1 80 ? -13.426 1.471 11.635 1.00 94.19 80 LYS A CA 1
ATOM 635 C C . LYS A 1 80 ? -14.844 1.620 12.161 1.00 94.19 80 LYS A C 1
ATOM 637 O O . LYS A 1 80 ? -15.585 2.462 11.663 1.00 94.19 80 LYS A O 1
ATOM 642 N N . ALA A 1 81 ? -15.217 0.829 13.167 1.00 94.12 81 ALA A N 1
ATOM 643 C CA . ALA A 1 81 ? -16.550 0.893 13.759 1.00 94.12 81 ALA A CA 1
ATOM 644 C C . ALA A 1 81 ? -16.827 2.256 14.420 1.00 94.12 81 ALA A C 1
ATOM 646 O O . ALA A 1 81 ? -17.959 2.737 14.387 1.00 94.12 81 ALA A O 1
ATOM 647 N N . ALA A 1 82 ? -15.793 2.887 14.983 1.00 93.69 82 ALA A N 1
ATOM 648 C CA . ALA A 1 82 ? -15.868 4.204 15.609 1.00 93.69 82 ALA A CA 1
ATOM 649 C C . ALA A 1 82 ? -15.724 5.386 14.627 1.00 93.69 82 ALA A C 1
ATOM 651 O O . ALA A 1 82 ? -15.952 6.528 15.023 1.00 93.69 82 ALA A O 1
ATOM 652 N N . GLY A 1 83 ? -15.335 5.146 13.369 1.00 93.62 83 GLY A N 1
ATOM 653 C CA . GLY A 1 83 ? -15.024 6.209 12.405 1.00 93.62 83 GLY A CA 1
ATOM 654 C C . GLY A 1 83 ? -13.751 7.003 12.737 1.00 93.62 83 GLY A C 1
ATOM 655 O O . GLY A 1 83 ? -13.570 8.105 12.229 1.00 93.62 83 GLY A O 1
ATOM 656 N N . SER A 1 84 ? -12.869 6.460 13.580 1.00 94.56 84 SER A N 1
ATOM 657 C CA . SER A 1 84 ? -11.640 7.106 14.066 1.00 94.56 84 SER A CA 1
ATOM 658 C C . SER A 1 84 ? -10.363 6.534 13.442 1.00 94.56 84 SER A C 1
ATOM 660 O O . SER A 1 84 ? -9.266 6.821 13.914 1.00 94.56 84 SER A O 1
ATOM 662 N N . LEU A 1 85 ? -10.482 5.718 12.388 1.00 94.62 85 LEU A N 1
ATOM 663 C CA . LEU A 1 85 ? -9.366 4.980 11.784 1.00 94.62 85 LEU A CA 1
ATOM 664 C C . LEU A 1 85 ? -8.167 5.869 11.424 1.00 94.62 85 LEU A C 1
ATOM 666 O O . LEU A 1 85 ? -7.032 5.489 11.708 1.00 94.62 85 LEU A O 1
ATOM 670 N N . HIS A 1 86 ? -8.411 7.049 10.846 1.00 93.00 86 HIS A N 1
ATOM 671 C CA . HIS A 1 86 ? -7.350 8.000 10.507 1.00 93.00 86 HIS A CA 1
ATOM 672 C C . HIS A 1 86 ? -6.556 8.446 11.745 1.00 93.00 86 HIS A C 1
ATOM 674 O O . HIS A 1 86 ? -5.329 8.391 11.753 1.00 93.00 86 HIS A O 1
ATOM 680 N N . GLU A 1 87 ? -7.253 8.841 12.812 1.00 93.19 87 GLU A N 1
ATOM 681 C CA . GLU A 1 87 ? -6.633 9.310 14.053 1.00 93.19 87 GLU A CA 1
ATOM 682 C C . GLU A 1 87 ? -5.881 8.179 14.764 1.00 93.19 87 GLU A C 1
ATOM 684 O O . GLU A 1 87 ? -4.709 8.338 15.110 1.00 93.19 87 GLU A O 1
ATOM 689 N N . THR A 1 88 ? -6.515 7.011 14.909 1.00 94.38 88 THR A N 1
ATOM 690 C CA . THR A 1 88 ? -5.941 5.851 15.604 1.00 94.38 88 THR A CA 1
ATOM 691 C C . THR A 1 88 ? -4.677 5.335 14.917 1.00 94.38 88 THR A C 1
ATOM 693 O O . THR A 1 88 ? -3.718 4.969 15.594 1.00 94.38 88 THR A O 1
ATOM 696 N N . MET A 1 89 ? -4.646 5.332 13.581 1.00 95.50 89 MET A N 1
ATOM 697 C CA . MET A 1 89 ? -3.517 4.801 12.811 1.00 95.50 89 MET A CA 1
ATOM 698 C C . MET A 1 89 ? -2.453 5.844 12.455 1.00 95.50 89 MET A C 1
ATOM 700 O O . MET A 1 89 ? -1.394 5.461 11.961 1.00 95.50 89 MET A O 1
ATOM 704 N N . SER A 1 90 ? -2.684 7.132 12.722 1.00 93.81 90 SER A N 1
ATOM 705 C CA . SER A 1 90 ? -1.781 8.238 12.355 1.00 93.81 90 SER A CA 1
ATOM 706 C C . SER A 1 90 ? -0.305 7.973 12.694 1.00 93.81 90 SER A C 1
ATOM 708 O O . SER A 1 90 ? 0.567 8.113 11.838 1.00 93.81 90 SER A O 1
ATOM 710 N N . GLY A 1 91 ? -0.012 7.493 13.906 1.00 94.31 91 GLY A N 1
ATOM 711 C CA . GLY A 1 91 ? 1.359 7.210 14.340 1.00 94.31 91 GLY A CA 1
ATOM 712 C C . GLY A 1 91 ? 2.028 6.019 13.639 1.00 94.31 91 GLY A C 1
ATOM 713 O O . GLY A 1 91 ? 3.246 6.023 13.459 1.00 94.31 91 GLY A O 1
ATOM 714 N N . GLU A 1 92 ? 1.264 4.992 13.255 1.00 95.94 92 GLU A N 1
ATOM 715 C CA . GLU A 1 92 ? 1.756 3.848 12.464 1.00 95.94 92 GLU A CA 1
ATOM 716 C C . GLU A 1 92 ? 1.975 4.250 11.000 1.00 95.94 92 GLU A C 1
ATOM 718 O O . GLU A 1 92 ? 2.974 3.870 10.380 1.00 95.94 92 GLU A O 1
ATOM 723 N N . ILE A 1 93 ? 1.056 5.062 10.471 1.00 96.56 93 ILE A N 1
ATOM 724 C CA . ILE A 1 93 ? 1.094 5.594 9.111 1.00 96.56 93 ILE A CA 1
ATOM 725 C C . ILE A 1 93 ? 2.325 6.474 8.929 1.00 96.56 93 ILE A C 1
ATOM 727 O O . ILE A 1 93 ? 3.063 6.265 7.971 1.00 96.56 93 ILE A O 1
ATOM 731 N N . GLU A 1 94 ? 2.607 7.378 9.869 1.00 96.44 94 GLU A N 1
ATOM 732 C CA . GLU A 1 94 ? 3.771 8.262 9.789 1.00 96.44 94 GLU A CA 1
ATOM 733 C C . GLU A 1 94 ? 5.088 7.474 9.835 1.00 96.44 94 GLU A C 1
ATOM 735 O O . GLU A 1 94 ? 5.980 7.663 9.009 1.00 96.44 94 GLU A O 1
ATOM 740 N N . ARG A 1 95 ? 5.199 6.488 10.733 1.00 96.38 95 ARG A N 1
ATOM 741 C CA . ARG A 1 95 ? 6.374 5.601 10.776 1.00 96.38 95 ARG A CA 1
ATOM 742 C C . ARG A 1 95 ? 6.560 4.821 9.477 1.00 96.38 95 ARG A C 1
ATOM 744 O O . ARG A 1 95 ? 7.682 4.709 8.977 1.00 96.38 95 ARG A O 1
ATOM 751 N N . SER A 1 96 ? 5.470 4.298 8.925 1.00 97.00 96 SER A N 1
ATOM 752 C CA . SER A 1 96 ? 5.482 3.585 7.649 1.00 97.00 96 SER A CA 1
ATOM 753 C C . SER A 1 96 ? 5.837 4.513 6.488 1.00 97.00 96 SER A C 1
ATOM 755 O O . SER A 1 96 ? 6.598 4.119 5.604 1.00 97.00 96 SER A O 1
ATOM 757 N N . TRP A 1 97 ? 5.361 5.757 6.509 1.00 97.38 97 TRP A N 1
ATOM 758 C CA . TRP A 1 97 ? 5.700 6.774 5.523 1.00 97.38 97 TRP A CA 1
ATOM 759 C C . TRP A 1 97 ? 7.191 7.110 5.549 1.00 97.38 97 TRP A C 1
ATOM 761 O O . TRP A 1 97 ? 7.836 7.066 4.503 1.00 97.38 97 TRP A O 1
ATOM 771 N N . GLN A 1 98 ? 7.785 7.338 6.724 1.00 97.06 98 GLN A N 1
ATOM 772 C CA . GLN A 1 98 ? 9.226 7.597 6.841 1.00 97.06 98 GLN A CA 1
ATOM 773 C C . GLN A 1 98 ? 10.067 6.431 6.300 1.00 97.06 98 GLN A C 1
ATOM 775 O O . GLN A 1 98 ? 11.055 6.639 5.588 1.00 97.06 98 GLN A O 1
ATOM 780 N N . LEU A 1 99 ? 9.654 5.191 6.576 1.00 96.75 99 LEU A N 1
ATOM 781 C CA . LEU A 1 99 ? 10.309 4.004 6.027 1.00 96.75 99 LEU A CA 1
ATOM 782 C C . LEU A 1 99 ? 10.155 3.913 4.499 1.00 96.75 99 LEU A C 1
ATOM 784 O O . LEU A 1 99 ? 11.112 3.580 3.795 1.00 96.75 99 LEU A O 1
ATOM 788 N N . TRP A 1 100 ? 8.970 4.223 3.975 1.00 97.81 100 TRP A N 1
ATOM 789 C CA . TRP A 1 100 ? 8.702 4.248 2.540 1.00 97.81 100 TRP A CA 1
ATOM 790 C C . TRP A 1 100 ? 9.524 5.332 1.829 1.00 97.81 100 TRP A C 1
ATOM 792 O O . TRP A 1 100 ? 10.241 5.025 0.875 1.00 97.81 100 TRP A O 1
ATOM 802 N N . LYS A 1 101 ? 9.532 6.559 2.361 1.00 96.94 101 LYS A N 1
ATOM 803 C CA . LYS A 1 101 ? 10.316 7.707 1.884 1.00 96.94 101 LYS A CA 1
ATOM 804 C C . LYS A 1 101 ? 11.813 7.423 1.882 1.00 96.94 101 LYS A C 1
ATOM 806 O O . LYS A 1 101 ? 12.500 7.757 0.923 1.00 96.94 101 LYS A O 1
ATOM 811 N N . SER A 1 102 ? 12.324 6.746 2.913 1.00 97.19 102 SER A N 1
ATOM 812 C CA . SER A 1 102 ? 13.732 6.336 2.972 1.00 97.19 102 SER A CA 1
ATOM 813 C C . SER A 1 102 ? 14.134 5.429 1.800 1.00 97.19 102 SER A C 1
ATOM 815 O O . SER A 1 102 ? 15.290 5.451 1.375 1.00 97.19 102 SER A O 1
ATOM 817 N N . ARG A 1 103 ? 13.197 4.641 1.257 1.00 96.69 103 ARG A N 1
ATOM 818 C CA . ARG A 1 103 ? 13.441 3.764 0.105 1.00 96.69 103 ARG A CA 1
ATOM 819 C C . ARG A 1 103 ? 13.157 4.435 -1.239 1.00 96.69 103 ARG A C 1
ATOM 821 O O . ARG A 1 103 ? 13.839 4.108 -2.208 1.00 96.69 103 ARG A O 1
ATOM 828 N N . PHE A 1 104 ? 12.163 5.316 -1.297 1.00 96.62 104 PHE A N 1
ATOM 829 C CA . PHE A 1 104 ? 11.684 5.953 -2.525 1.00 96.62 104 PHE A CA 1
ATOM 830 C C . PHE A 1 104 ? 11.644 7.485 -2.379 1.00 96.62 104 PHE A C 1
ATOM 832 O O . PHE A 1 104 ? 10.563 8.069 -2.434 1.00 96.62 104 PHE A O 1
ATOM 839 N N . PRO A 1 105 ? 12.797 8.157 -2.192 1.00 95.00 105 PRO A N 1
ATOM 840 C CA . PRO A 1 105 ? 12.830 9.598 -1.942 1.00 95.00 105 PRO A CA 1
ATOM 841 C C . PRO A 1 105 ? 12.233 10.403 -3.103 1.00 95.00 105 PRO A C 1
ATOM 843 O O . PRO A 1 105 ? 11.416 11.280 -2.864 1.00 95.00 105 PRO A O 1
ATOM 846 N N . GLU A 1 106 ? 12.547 10.040 -4.350 1.00 92.12 106 GLU A N 1
ATOM 847 C CA . GLU A 1 106 ? 12.029 10.730 -5.542 1.00 92.12 106 GLU A CA 1
ATOM 848 C C . GLU A 1 106 ? 10.505 10.582 -5.688 1.00 92.12 106 GLU A C 1
ATOM 850 O O . GLU A 1 106 ? 9.819 11.526 -6.069 1.00 92.12 106 GLU A O 1
ATOM 855 N N . ALA A 1 107 ? 9.954 9.411 -5.345 1.00 93.12 107 ALA A N 1
ATOM 856 C CA . ALA A 1 107 ? 8.507 9.200 -5.359 1.00 93.12 107 ALA A CA 1
ATOM 857 C C . ALA A 1 107 ? 7.821 9.925 -4.190 1.00 93.12 107 ALA A C 1
ATOM 859 O O . ALA A 1 107 ? 6.688 10.366 -4.319 1.00 93.12 107 ALA A O 1
ATOM 860 N N . ALA A 1 108 ? 8.497 10.088 -3.051 1.00 93.06 108 ALA A N 1
ATOM 861 C CA . ALA A 1 108 ? 7.959 10.836 -1.916 1.00 93.06 108 ALA A CA 1
ATOM 862 C C . ALA A 1 108 ? 7.813 12.336 -2.185 1.00 93.06 108 ALA A C 1
ATOM 864 O O . ALA A 1 108 ? 7.005 12.988 -1.531 1.00 93.06 108 ALA A O 1
ATOM 865 N N . GLU A 1 109 ? 8.576 12.877 -3.132 1.00 91.69 109 GLU A N 1
ATOM 866 C CA . GLU A 1 109 ? 8.468 14.272 -3.561 1.00 91.69 109 GLU A CA 1
ATOM 867 C C . GLU A 1 109 ? 7.406 14.477 -4.653 1.00 91.69 109 GLU A C 1
ATOM 869 O O . GLU A 1 109 ? 7.064 15.618 -4.971 1.00 91.69 109 GLU A O 1
ATOM 874 N N . SER A 1 110 ? 6.866 13.398 -5.233 1.00 93.00 110 SER A N 1
ATOM 875 C CA . SER A 1 110 ? 5.855 13.468 -6.285 1.00 93.00 110 SER A CA 1
ATOM 876 C C . SER A 1 110 ? 4.444 13.247 -5.738 1.00 93.00 110 SER A C 1
ATOM 878 O O . SER A 1 110 ? 4.210 12.418 -4.857 1.00 93.00 110 SER A O 1
ATOM 880 N N . ALA A 1 111 ? 3.470 13.969 -6.303 1.00 92.50 111 ALA A N 1
ATOM 881 C CA . ALA A 1 111 ? 2.059 13.764 -5.975 1.00 92.50 111 ALA A CA 1
ATOM 882 C C . ALA A 1 111 ? 1.631 12.317 -6.270 1.00 92.50 111 ALA A C 1
ATOM 884 O O . ALA A 1 111 ? 0.966 11.693 -5.450 1.00 92.50 111 ALA A O 1
ATOM 885 N N . ASP A 1 112 ? 2.093 11.756 -7.391 1.00 93.56 112 ASP A N 1
ATOM 886 C CA . ASP A 1 112 ? 1.802 10.374 -7.768 1.00 93.56 112 ASP A CA 1
ATOM 887 C C . ASP A 1 112 ? 2.310 9.372 -6.721 1.00 93.56 112 ASP A C 1
ATOM 889 O O . ASP A 1 112 ? 1.605 8.423 -6.390 1.00 93.56 112 ASP A O 1
ATOM 893 N N . GLY A 1 113 ? 3.496 9.573 -6.139 1.00 93.69 113 GLY A N 1
ATOM 894 C CA . GLY A 1 113 ? 4.018 8.662 -5.122 1.00 93.69 113 GLY A CA 1
ATOM 895 C C . GLY A 1 113 ? 3.283 8.758 -3.783 1.00 93.69 113 GLY A C 1
ATOM 896 O O . GLY A 1 113 ? 3.023 7.723 -3.163 1.00 93.69 113 GLY A O 1
ATOM 897 N N . VAL A 1 114 ? 2.867 9.961 -3.373 1.00 94.69 114 VAL A N 1
ATOM 898 C CA . VAL A 1 114 ? 1.964 10.139 -2.219 1.00 94.69 114 VAL A CA 1
ATOM 899 C C . VAL A 1 114 ? 0.640 9.407 -2.466 1.00 94.69 114 VAL A C 1
ATOM 901 O O . VAL A 1 114 ? 0.167 8.674 -1.594 1.00 94.69 114 VAL A O 1
ATOM 904 N N . GLU A 1 115 ? 0.090 9.506 -3.679 1.00 96.00 115 GLU A N 1
ATOM 905 C CA . GLU A 1 115 ? -1.122 8.789 -4.085 1.00 96.00 115 GLU A CA 1
ATOM 906 C C . GLU A 1 115 ? -0.966 7.266 -4.029 1.00 96.00 115 GLU A C 1
ATOM 908 O O . GLU A 1 115 ? -1.877 6.569 -3.578 1.00 96.00 115 GLU A O 1
ATOM 913 N N . LEU A 1 116 ? 0.191 6.719 -4.419 1.00 96.38 116 LEU A N 1
ATOM 914 C CA . LEU A 1 116 ? 0.462 5.281 -4.299 1.00 96.38 116 LEU A CA 1
ATOM 915 C C . LEU A 1 116 ? 0.376 4.804 -2.846 1.00 96.38 116 LEU A C 1
ATOM 917 O O . LEU A 1 116 ? -0.174 3.729 -2.579 1.00 96.38 116 LEU A O 1
ATOM 921 N N . PHE A 1 117 ? 0.918 5.589 -1.915 1.00 97.12 117 PHE A N 1
ATOM 922 C CA . PHE A 1 117 ? 0.884 5.262 -0.496 1.00 97.12 117 PHE A CA 1
ATOM 923 C C . PHE A 1 117 ? -0.530 5.406 0.074 1.00 97.12 117 PHE A C 1
ATOM 925 O O . PHE A 1 117 ? -1.056 4.452 0.650 1.00 97.12 117 PHE A O 1
ATOM 932 N N . ARG A 1 118 ? -1.190 6.541 -0.185 1.00 96.88 118 ARG A N 1
ATOM 933 C CA . ARG A 1 118 ? -2.581 6.813 0.212 1.00 96.88 118 ARG A CA 1
ATOM 934 C C . ARG A 1 118 ? -3.534 5.726 -0.277 1.00 96.88 118 ARG A C 1
ATOM 936 O O . ARG A 1 118 ? -4.350 5.209 0.486 1.00 96.88 118 ARG A O 1
ATOM 943 N N . LYS A 1 119 ? -3.384 5.308 -1.536 1.00 96.88 119 LYS A N 1
ATOM 944 C CA . LYS A 1 119 ? -4.165 4.217 -2.120 1.00 96.88 119 LYS A CA 1
ATOM 945 C C . LYS A 1 119 ? -3.961 2.905 -1.366 1.00 96.88 119 LYS A C 1
ATOM 947 O O . LYS A 1 119 ? -4.933 2.196 -1.127 1.00 96.88 119 LYS A O 1
ATOM 952 N N . ALA A 1 120 ? -2.730 2.568 -0.982 1.00 97.56 120 ALA A N 1
ATOM 953 C CA . ALA A 1 120 ? -2.466 1.354 -0.214 1.00 97.56 120 ALA A CA 1
ATOM 954 C C . ALA A 1 120 ? -3.142 1.381 1.168 1.00 97.56 120 ALA A C 1
ATOM 956 O O . ALA A 1 120 ? -3.666 0.352 1.597 1.00 97.56 120 ALA A O 1
ATOM 957 N N . LEU A 1 121 ? -3.182 2.541 1.835 1.00 97.31 121 LEU A N 1
ATOM 958 C CA . LEU A 1 121 ? -3.912 2.713 3.095 1.00 97.31 121 LEU A CA 1
ATOM 959 C C . LEU A 1 121 ? -5.416 2.478 2.903 1.00 97.31 121 LEU A C 1
ATOM 961 O O . LEU A 1 121 ? -5.998 1.672 3.625 1.00 97.31 121 LEU A O 1
ATOM 965 N N . ASN A 1 122 ? -6.038 3.109 1.903 1.00 97.06 122 ASN A N 1
ATOM 966 C CA . ASN A 1 122 ? -7.467 2.919 1.623 1.00 97.06 122 ASN A CA 1
ATOM 967 C C . ASN A 1 122 ? -7.787 1.461 1.246 1.00 97.06 122 ASN A C 1
ATOM 969 O O . ASN A 1 122 ? -8.670 0.842 1.838 1.00 97.06 122 ASN A O 1
ATOM 973 N N . ASP A 1 123 ? -7.024 0.873 0.318 1.00 96.81 123 ASP A N 1
ATOM 974 C CA . ASP A 1 123 ? -7.243 -0.498 -0.157 1.00 96.81 123 ASP A CA 1
ATOM 975 C C . ASP A 1 123 ? -7.154 -1.530 0.988 1.00 96.81 123 ASP A C 1
ATOM 977 O O . ASP A 1 123 ? -7.923 -2.491 1.016 1.00 96.81 123 ASP A O 1
ATOM 981 N N . ILE A 1 124 ? -6.200 -1.363 1.914 1.00 96.62 124 ILE A N 1
ATOM 982 C CA . ILE A 1 124 ? -5.851 -2.396 2.902 1.00 96.62 124 ILE A CA 1
ATOM 983 C C . ILE A 1 124 ? -6.367 -2.055 4.297 1.00 96.62 124 ILE A C 1
ATOM 985 O O . ILE A 1 124 ? -7.053 -2.875 4.908 1.00 96.62 124 ILE A O 1
ATOM 989 N N . LEU A 1 125 ? -6.064 -0.859 4.810 1.00 95.12 125 LEU A N 1
ATOM 990 C CA . LEU A 1 125 ? -6.537 -0.453 6.131 1.00 95.12 125 LEU A CA 1
ATOM 991 C C . LEU A 1 125 ? -8.021 -0.141 6.095 1.00 95.12 125 LEU A C 1
ATOM 993 O O . LEU A 1 125 ? -8.716 -0.633 6.967 1.00 95.12 125 LEU A O 1
ATOM 997 N N . ALA A 1 126 ? -8.527 0.597 5.105 1.00 93.88 126 ALA A N 1
ATOM 998 C CA . ALA A 1 126 ? -9.942 0.981 5.050 1.00 93.88 126 ALA A CA 1
ATOM 999 C C . ALA A 1 126 ? -10.839 -0.023 4.301 1.00 93.88 126 ALA A C 1
ATOM 1001 O O . ALA A 1 126 ? -12.050 0.141 4.282 1.00 93.88 126 ALA A O 1
ATOM 1002 N N . GLY A 1 127 ? -10.285 -1.092 3.720 1.00 91.00 127 GLY A N 1
ATOM 1003 C CA . GLY A 1 127 ? -11.077 -2.086 2.984 1.00 91.00 127 GLY A CA 1
ATOM 1004 C C . GLY A 1 127 ? -11.682 -1.561 1.676 1.00 91.00 127 GLY A C 1
ATOM 1005 O O . GLY A 1 127 ? -12.665 -2.123 1.196 1.00 91.00 127 GLY A O 1
ATOM 1006 N N . GLY A 1 128 ? -11.093 -0.510 1.101 1.00 90.94 128 GLY A N 1
ATOM 1007 C CA . GLY A 1 128 ? -11.524 0.129 -0.142 1.00 90.94 128 GLY A CA 1
ATOM 1008 C C . GLY A 1 128 ? -12.251 1.462 0.043 1.00 90.94 128 GLY A C 1
ATOM 1009 O O . GLY A 1 128 ? -12.445 2.162 -0.948 1.00 90.94 128 GLY A O 1
ATOM 1010 N N . ASP A 1 129 ? -12.612 1.833 1.274 1.00 90.88 129 ASP A N 1
ATOM 1011 C CA . ASP A 1 129 ? -13.208 3.139 1.569 1.00 90.88 129 ASP A CA 1
ATOM 1012 C C . ASP A 1 129 ? -12.159 4.265 1.517 1.00 90.88 129 ASP A C 1
ATOM 1014 O O . ASP A 1 129 ? -10.994 4.075 1.870 1.00 90.88 129 ASP A O 1
ATOM 1018 N N . GLU A 1 130 ? -12.568 5.470 1.112 1.00 91.56 130 GLU A N 1
ATOM 1019 C CA . GLU A 1 130 ? -11.687 6.641 0.950 1.00 91.56 130 GLU A CA 1
ATOM 1020 C C . GLU A 1 130 ? -11.433 7.398 2.270 1.00 91.56 130 GLU A C 1
ATOM 1022 O O . GLU A 1 130 ? -11.493 8.624 2.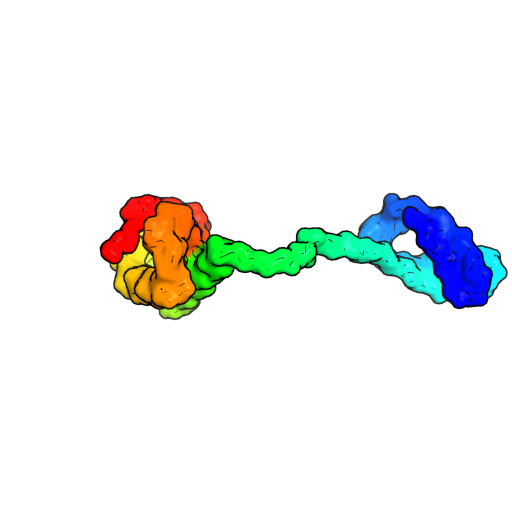332 1.00 91.56 130 GLU A O 1
ATOM 1027 N N . VAL A 1 131 ? -11.136 6.670 3.350 1.00 93.12 131 VAL A N 1
ATOM 1028 C CA . VAL A 1 131 ? -10.921 7.240 4.697 1.00 93.12 131 VAL A CA 1
ATOM 1029 C C . VAL A 1 131 ? -9.693 8.152 4.753 1.00 93.12 131 VAL A C 1
ATOM 1031 O O . VAL A 1 131 ? -9.662 9.118 5.510 1.00 93.12 131 VAL A O 1
ATOM 1034 N N . PHE A 1 132 ? -8.677 7.862 3.942 1.00 93.12 132 PHE A N 1
ATOM 1035 C CA . PHE A 1 132 ? -7.410 8.588 3.915 1.00 93.12 132 PHE A CA 1
ATOM 1036 C C . PHE A 1 132 ? -7.325 9.600 2.764 1.00 93.12 132 PHE A C 1
ATOM 1038 O O . PHE A 1 132 ? -6.228 10.015 2.417 1.00 93.12 132 PHE A O 1
ATOM 1045 N N . ALA A 1 133 ? -8.440 10.002 2.140 1.00 88.38 133 ALA A N 1
ATOM 1046 C CA . ALA A 1 133 ? -8.416 10.952 1.020 1.00 88.38 133 ALA A CA 1
ATOM 1047 C C . ALA A 1 133 ? -7.772 12.304 1.386 1.00 88.38 133 ALA A C 1
ATOM 1049 O O . ALA A 1 133 ? -7.089 12.906 0.567 1.00 88.38 133 ALA A O 1
ATOM 1050 N N . GLU A 1 134 ? -7.933 12.766 2.621 1.00 87.31 134 GLU A N 1
ATOM 1051 C CA . GLU A 1 134 ? -7.341 14.029 3.084 1.00 87.31 134 GLU A CA 1
ATOM 1052 C C . GLU A 1 134 ? -5.977 13.844 3.764 1.00 87.31 134 GLU A C 1
ATOM 1054 O O . GLU A 1 134 ? -5.350 14.823 4.164 1.00 87.31 134 GLU A O 1
ATOM 1059 N N . TRP A 1 135 ? -5.499 12.602 3.893 1.00 91.62 135 TRP A N 1
ATOM 1060 C CA . TRP A 1 135 ? -4.194 12.337 4.485 1.00 91.62 135 TRP A CA 1
ATOM 1061 C C . TRP A 1 135 ? -3.082 12.842 3.562 1.00 91.62 135 TRP A C 1
ATOM 1063 O O . TRP A 1 135 ? -3.037 12.509 2.375 1.00 91.62 135 TRP A O 1
ATOM 1073 N N . SER A 1 136 ? -2.161 13.608 4.141 1.00 86.12 136 SER A N 1
ATOM 1074 C CA . SER A 1 136 ? -0.937 14.068 3.500 1.00 86.12 136 SER A CA 1
ATOM 1075 C C . SER A 1 136 ? 0.217 13.891 4.482 1.00 86.12 136 SER A C 1
ATOM 1077 O O . SER A 1 136 ? 0.026 14.137 5.675 1.00 86.12 136 SER A O 1
ATOM 1079 N N . PRO A 1 137 ? 1.404 13.488 4.007 1.00 84.81 137 PRO A N 1
ATOM 1080 C CA . PRO A 1 137 ? 2.593 13.476 4.842 1.00 84.81 137 PRO A CA 1
ATOM 1081 C C . PRO A 1 137 ? 2.972 14.894 5.290 1.00 84.81 137 PRO A C 1
ATOM 1083 O O . PRO A 1 137 ? 2.791 15.847 4.523 1.00 84.81 137 PRO A O 1
ATOM 1086 N N . GLU A 1 138 ? 3.497 15.007 6.513 1.00 73.88 138 GLU A N 1
ATOM 1087 C CA . GLU A 1 138 ? 4.124 16.233 7.036 1.00 73.88 138 GLU A CA 1
ATOM 1088 C C . GLU A 1 138 ? 5.550 16.457 6.492 1.00 73.88 138 GLU A C 1
ATOM 1090 O O . GLU A 1 138 ? 6.268 15.473 6.168 1.00 73.88 138 GLU A O 1
#

Sequence (138 aa):
MIVTCPNCSKKYQIPEEKLQGKARRLKCKNCREVFIIHPPRQKADNQEADPTVDERAARFARVLASDMLIYNKDAVDEAKAAGSLHETMSGEIERSWQLWKSRFPEAAESADGVELFRKALNDILAGGDEVFAEWSPE

Solvent-accessible surface area (backbone atoms only — not comparable to full-atom values): 8211 Å² total; per-residue (Å²): 89,80,47,67,40,93,86,73,66,52,75,41,83,45,63,60,83,82,40,73,92,42,74,42,83,44,68,40,91,83,80,62,50,73,47,76,46,68,65,80,73,80,64,74,86,72,76,80,62,83,73,49,70,64,56,50,50,36,52,48,29,39,52,50,26,46,50,51,37,69,78,36,43,70,62,49,55,51,20,54,76,69,74,39,39,64,70,75,39,43,71,60,50,51,56,47,46,55,57,47,33,75,75,37,54,74,41,60,77,33,70,69,38,49,47,35,41,42,48,21,39,15,54,54,63,51,70,62,42,73,77,43,73,84,66,71,88,133